Protein AF-A0A9E5R248-F1 (afdb_monomer_lite)

Sequence (137 aa):
MFEELGGFDERLTDAEDFDLAVRATEAGISIYFDPGIAAWHDDFITCQTYIRRQRQYAAAHRKLMDLKPELYARYAQHQARPPKGLKKMVYLFFGQKYWVRTIDGRNWLRALPRSWRYRVYDWVITALGCISRKKID

Radius of gyration: 18.4 Å; chains: 1; bounding box: 48×30×44 Å

Secondary structure (DSSP, 8-state):
-TTTTT-S-TT-SSSHHHHHHHHHHHTT------TT----------HHHHHHHHHHHHHHHHHHHHH-HHHHHH-GGG-PPPP-THHHHHHHHHSSHHHHHHHHTT-GGGGS-HHHHHHHHHHHHHIIIII------

Foldseek 3Di:
DCVVLVHFDPLAPPCSVVVSVLSCVVVVHDDDDDPVDDDDDPDDDALQVLLVVLQVNLVRVVSVCVVCVVSCVVVVPSPADADDDPLVVLLVVLCDLVVRCCRRPPVPLVVPPPVVSVVSSCSNSCSRRRHDPDDND

pLDDT: mean 90.27, std 7.52, range [61.09, 97.88]

Structure (mmCIF, N/CA/C/O backbone):
data_AF-A0A9E5R248-F1
#
_entry.id   AF-A0A9E5R248-F1
#
loop_
_atom_site.group_PDB
_atom_site.id
_atom_site.type_symbol
_atom_site.label_atom_id
_atom_site.label_alt_id
_atom_site.label_comp_id
_atom_site.label_asym_id
_atom_site.label_entity_id
_atom_site.label_seq_id
_atom_site.pdbx_PDB_ins_code
_atom_site.Cartn_x
_atom_site.Cartn_y
_atom_site.Cartn_z
_atom_site.occupancy
_atom_site.B_iso_or_equiv
_atom_site.auth_seq_id
_atom_site.auth_comp_id
_atom_site.auth_asym_id
_atom_site.auth_atom_id
_atom_site.pdbx_PDB_model_num
ATOM 1 N N . MET A 1 1 ? -25.551 -2.610 12.344 1.00 85.00 1 MET A N 1
ATOM 2 C CA . MET A 1 1 ? -24.102 -2.917 12.251 1.00 85.00 1 MET A CA 1
ATOM 3 C C . MET A 1 1 ? -23.221 -1.715 11.895 1.00 85.00 1 MET A C 1
ATOM 5 O O . MET A 1 1 ? -22.491 -1.274 12.766 1.00 85.00 1 MET A O 1
ATOM 9 N N . PHE A 1 2 ? -23.223 -1.172 10.665 1.00 92.69 2 PHE A N 1
ATOM 10 C CA . PHE A 1 2 ? -22.298 -0.070 10.305 1.00 92.69 2 PHE A CA 1
ATOM 11 C C . PHE A 1 2 ? -22.471 1.169 11.201 1.00 92.69 2 PHE A C 1
ATOM 13 O O . PHE A 1 2 ? -21.496 1.688 11.738 1.00 92.69 2 PHE A O 1
ATOM 20 N N . GLU A 1 3 ? -23.717 1.582 11.432 1.00 93.50 3 GLU A N 1
ATOM 21 C CA . GLU A 1 3 ? -24.056 2.698 12.325 1.00 93.50 3 GLU A CA 1
ATOM 22 C C . GLU A 1 3 ? -23.752 2.388 13.799 1.00 93.50 3 GLU A C 1
ATOM 24 O O . GLU A 1 3 ? -23.268 3.254 14.518 1.00 93.50 3 GLU A O 1
ATOM 29 N N . GLU A 1 4 ? -23.946 1.139 14.236 1.00 92.12 4 GLU A N 1
ATOM 30 C CA . GLU A 1 4 ? -23.616 0.686 15.602 1.00 92.12 4 GLU A CA 1
ATOM 31 C C . GLU A 1 4 ? -22.111 0.760 15.884 1.00 92.12 4 GLU A C 1
ATOM 33 O O . GLU A 1 4 ? -21.704 1.016 17.013 1.00 92.12 4 GLU A O 1
ATOM 38 N N . LEU A 1 5 ? -21.281 0.571 14.854 1.00 93.94 5 LEU A N 1
ATOM 39 C CA . LEU A 1 5 ? -19.836 0.759 14.942 1.00 93.94 5 LEU A CA 1
ATOM 40 C C . LEU A 1 5 ? -19.423 2.239 14.869 1.00 93.94 5 LEU A C 1
ATOM 42 O O . LEU A 1 5 ? -18.240 2.532 15.029 1.00 93.94 5 LEU A O 1
ATOM 46 N N . GLY A 1 6 ? -20.354 3.169 14.632 1.00 94.62 6 GLY A N 1
ATOM 47 C CA . GLY A 1 6 ? -20.064 4.593 14.452 1.00 94.62 6 GLY A CA 1
ATOM 48 C C . GLY A 1 6 ? -19.561 4.954 13.051 1.00 94.62 6 GLY A C 1
ATOM 49 O O . GLY A 1 6 ? -18.940 5.998 12.881 1.00 94.62 6 GLY A O 1
ATOM 50 N N . GLY A 1 7 ? -19.799 4.097 12.052 1.00 95.56 7 GLY A N 1
ATOM 51 C CA . GLY A 1 7 ? -19.444 4.354 10.657 1.00 95.56 7 GLY A CA 1
ATOM 52 C C . GLY A 1 7 ? -17.936 4.415 10.377 1.00 95.56 7 GLY A C 1
ATOM 53 O O . GLY A 1 7 ? -17.121 3.815 11.092 1.00 95.56 7 GLY A O 1
ATOM 54 N N . PHE A 1 8 ? -17.564 5.112 9.299 1.00 96.75 8 PHE A N 1
ATOM 55 C CA . PHE A 1 8 ? -16.170 5.442 8.992 1.00 96.75 8 PHE A CA 1
ATOM 56 C C . PHE A 1 8 ? -15.721 6.670 9.784 1.00 96.75 8 PHE A C 1
ATOM 58 O O . PHE A 1 8 ? -16.487 7.605 9.997 1.00 96.75 8 PHE A O 1
ATOM 65 N N . ASP A 1 9 ? -14.453 6.683 10.189 1.00 94.69 9 ASP A N 1
ATOM 66 C CA . ASP A 1 9 ? -13.850 7.855 10.816 1.00 94.69 9 ASP A CA 1
ATOM 67 C C . ASP A 1 9 ? -13.572 8.915 9.742 1.00 94.69 9 ASP A C 1
ATOM 69 O O . ASP A 1 9 ? -12.661 8.751 8.935 1.00 94.69 9 ASP A O 1
ATOM 73 N N . GLU A 1 10 ? -14.334 10.011 9.735 1.00 94.75 10 GLU A N 1
ATOM 74 C CA . GLU A 1 10 ? -14.237 11.092 8.736 1.00 94.75 10 GLU A CA 1
ATOM 75 C C . GLU A 1 10 ? -12.859 11.773 8.689 1.00 94.75 10 GLU A C 1
ATOM 77 O O . GLU A 1 10 ? -12.517 12.477 7.736 1.00 94.75 10 GLU A O 1
ATOM 82 N N . ARG A 1 11 ? -12.027 11.570 9.719 1.00 95.12 11 ARG A N 1
ATOM 83 C CA . ARG A 1 11 ? -10.643 12.053 9.724 1.00 95.12 11 ARG A CA 1
ATOM 84 C C . ARG A 1 11 ? -9.756 11.205 8.817 1.00 95.12 11 ARG A C 1
ATOM 86 O O . ARG A 1 11 ? -8.642 11.635 8.520 1.00 95.12 11 ARG A O 1
ATOM 93 N N . LEU A 1 12 ? -10.188 10.026 8.384 1.00 93.31 12 LEU A N 1
ATOM 94 C CA . LEU A 1 12 ? -9.479 9.153 7.453 1.00 93.31 12 LEU A CA 1
ATOM 95 C C . LEU A 1 12 ? -10.026 9.341 6.036 1.00 93.31 12 LEU A C 1
ATOM 97 O O . LEU A 1 12 ? -11.209 9.567 5.822 1.00 93.31 12 LEU A O 1
ATOM 101 N N . THR A 1 13 ? -9.129 9.270 5.061 1.00 90.50 13 THR A N 1
ATOM 102 C CA . THR A 1 13 ? -9.460 9.324 3.624 1.00 90.50 13 THR A CA 1
ATOM 103 C C . THR A 1 13 ? -9.004 8.066 2.886 1.00 90.50 13 THR A C 1
ATOM 105 O O . THR A 1 13 ? -9.146 7.975 1.672 1.00 90.50 13 THR A O 1
ATOM 108 N N . ASP A 1 14 ? -8.296 7.202 3.606 1.00 92.94 14 ASP A N 1
ATOM 109 C CA . ASP A 1 14 ? -7.766 5.909 3.197 1.00 92.94 14 ASP A CA 1
ATOM 110 C C . ASP A 1 14 ? -7.454 5.150 4.511 1.00 92.94 14 ASP A C 1
ATOM 112 O O . ASP A 1 14 ? -7.215 5.789 5.550 1.00 92.94 14 ASP A O 1
ATOM 116 N N . ALA A 1 15 ? -7.432 3.816 4.476 1.00 93.50 15 ALA A N 1
ATOM 117 C CA . ALA A 1 15 ? -7.357 2.921 5.644 1.00 93.50 15 ALA A CA 1
ATOM 118 C C . ALA A 1 15 ? -8.557 2.973 6.626 1.00 93.50 15 ALA A C 1
ATOM 120 O O . ALA A 1 15 ? -8.481 2.406 7.722 1.00 93.50 15 ALA A O 1
ATOM 121 N N . GLU A 1 16 ? -9.666 3.628 6.266 1.00 95.06 16 GLU A N 1
ATOM 122 C CA . GLU A 1 16 ? -10.924 3.623 7.028 1.00 95.06 16 GLU A CA 1
ATOM 123 C C . GLU A 1 16 ? -11.610 2.252 7.042 1.00 95.06 16 GLU A C 1
ATOM 125 O O . GLU A 1 16 ? -12.257 1.884 8.023 1.00 95.06 16 GLU A O 1
ATOM 130 N N . ASP A 1 17 ? -11.434 1.486 5.970 1.00 94.31 17 ASP A N 1
ATOM 131 C CA . ASP A 1 17 ? -11.905 0.114 5.818 1.00 94.31 17 ASP A CA 1
ATOM 132 C C . ASP A 1 17 ? -11.217 -0.824 6.815 1.00 94.31 17 ASP A C 1
ATOM 134 O O . ASP A 1 17 ? -11.875 -1.597 7.512 1.00 94.31 17 ASP A O 1
ATOM 138 N N . PHE A 1 18 ? -9.897 -0.695 6.946 1.00 93.06 18 PHE A N 1
ATOM 139 C CA . PHE A 1 18 ? -9.098 -1.415 7.923 1.00 93.06 18 PHE A CA 1
ATOM 140 C C . PHE A 1 18 ? -9.504 -1.050 9.355 1.00 93.06 18 PHE A C 1
ATOM 142 O O . PHE A 1 18 ? -9.722 -1.945 10.172 1.00 93.06 18 PHE A O 1
ATOM 149 N N . ASP A 1 19 ? -9.657 0.242 9.659 1.00 94.94 19 ASP A N 1
ATOM 150 C CA . ASP A 1 19 ? -10.130 0.699 10.970 1.00 94.94 19 ASP A CA 1
ATOM 151 C C . ASP A 1 19 ? -11.509 0.119 11.326 1.00 94.94 19 ASP A C 1
ATOM 153 O O . ASP A 1 19 ? -11.711 -0.391 12.431 1.00 94.94 19 ASP A O 1
ATOM 157 N N . LEU A 1 20 ? -12.454 0.162 10.383 1.00 95.00 20 LEU A N 1
ATOM 158 C CA . LEU A 1 20 ? -13.791 -0.392 10.570 1.00 95.00 20 LEU A CA 1
ATOM 159 C C . LEU A 1 20 ? -13.752 -1.910 10.775 1.00 95.00 20 LEU A C 1
ATOM 161 O O . LEU A 1 20 ? -14.428 -2.418 11.670 1.00 95.00 20 LEU A O 1
ATOM 165 N N . ALA A 1 21 ? -12.956 -2.632 9.985 1.00 93.31 21 ALA A N 1
ATOM 166 C CA . ALA A 1 21 ? -12.819 -4.081 10.096 1.00 93.31 21 ALA A CA 1
ATOM 167 C C . ALA A 1 21 ? -12.233 -4.501 11.453 1.00 93.31 21 ALA A C 1
ATOM 169 O O . ALA A 1 21 ? -12.702 -5.469 12.058 1.00 93.31 21 ALA A O 1
ATOM 170 N N . VAL A 1 22 ? -11.247 -3.759 11.968 1.00 92.31 22 VAL A N 1
ATOM 171 C CA . VAL A 1 22 ? -10.695 -4.006 13.307 1.00 92.31 22 VAL A CA 1
ATOM 172 C C . VAL A 1 22 ? -11.753 -3.764 14.379 1.00 92.31 22 VAL A C 1
ATOM 174 O O . VAL A 1 22 ? -11.972 -4.650 15.202 1.00 92.31 22 VAL A O 1
ATOM 177 N N . ARG A 1 23 ? -12.471 -2.633 14.339 1.00 93.06 23 ARG A N 1
ATOM 178 C CA . ARG A 1 23 ? -13.558 -2.353 15.296 1.00 93.06 23 ARG A CA 1
ATOM 179 C C . ARG A 1 23 ? -14.656 -3.412 15.258 1.00 93.06 23 ARG A C 1
ATOM 181 O O . ARG A 1 23 ? -15.118 -3.841 16.310 1.00 93.06 23 ARG A O 1
ATOM 188 N N . ALA A 1 24 ? -15.045 -3.864 14.067 1.00 94.81 24 ALA A N 1
ATOM 189 C CA . ALA A 1 24 ? -16.006 -4.951 13.912 1.00 94.81 24 ALA A CA 1
ATOM 190 C C . ALA A 1 24 ? -15.497 -6.240 14.579 1.00 94.81 24 ALA A C 1
ATOM 192 O O . ALA A 1 24 ? -16.214 -6.860 15.363 1.00 94.81 24 ALA A O 1
ATOM 193 N N . THR A 1 25 ? -14.234 -6.596 14.331 1.00 93.00 25 THR A N 1
ATOM 194 C CA . THR A 1 25 ? -13.599 -7.782 14.922 1.00 93.00 25 THR A CA 1
ATOM 195 C C . THR A 1 25 ? -13.538 -7.690 16.449 1.00 93.00 25 THR A C 1
ATOM 197 O O . THR A 1 25 ? -13.881 -8.649 17.137 1.00 93.00 25 THR A O 1
ATOM 200 N N . GLU A 1 26 ? -13.146 -6.536 17.000 1.00 92.00 26 GLU A N 1
ATOM 201 C CA . GLU A 1 26 ? -13.098 -6.306 18.451 1.00 92.00 26 GLU A CA 1
ATOM 202 C C . GLU A 1 26 ? -14.493 -6.317 19.098 1.00 92.00 26 GLU A C 1
ATOM 204 O O . GLU A 1 26 ? -14.627 -6.720 20.253 1.00 92.00 26 GLU A O 1
ATOM 209 N N . ALA A 1 27 ? -15.539 -5.955 18.350 1.00 94.25 27 ALA A N 1
ATOM 210 C CA . ALA A 1 27 ? -16.936 -6.067 18.772 1.00 94.25 27 ALA A CA 1
ATOM 211 C C . ALA A 1 27 ? -17.506 -7.499 18.656 1.00 94.25 27 ALA A C 1
ATOM 213 O O . ALA A 1 27 ? -18.693 -7.708 18.901 1.00 94.25 27 ALA A O 1
ATOM 214 N N . GLY A 1 28 ? -16.693 -8.491 18.271 1.00 94.75 28 GLY A N 1
ATOM 215 C CA . GLY A 1 28 ? -17.133 -9.878 18.092 1.00 94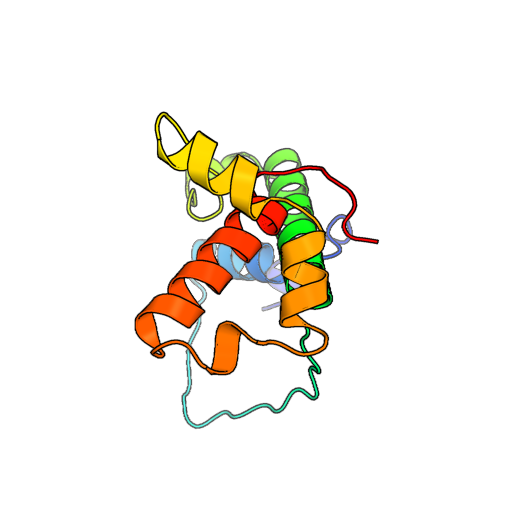.75 28 GLY A CA 1
ATOM 216 C C . GLY A 1 28 ? -17.969 -10.108 16.829 1.00 94.75 28 GLY A C 1
ATOM 217 O O . GLY A 1 28 ? -18.602 -11.155 16.690 1.00 94.75 28 GLY A O 1
ATOM 218 N N . ILE A 1 29 ? -17.976 -9.153 15.896 1.00 95.75 29 ILE A N 1
ATOM 219 C CA . ILE A 1 29 ? -18.666 -9.283 14.614 1.00 95.75 29 ILE A CA 1
ATOM 220 C C . ILE A 1 29 ? -17.781 -10.101 13.675 1.00 95.75 29 ILE A C 1
ATOM 222 O O . ILE A 1 29 ? -16.621 -9.774 13.426 1.00 95.75 29 ILE A O 1
ATOM 226 N N . SER A 1 30 ? -18.343 -11.179 13.135 1.00 94.25 30 SER A N 1
ATOM 227 C CA . SER A 1 30 ? -17.631 -12.059 12.209 1.00 94.25 30 SER A CA 1
ATOM 228 C C . SER A 1 30 ? -17.550 -11.450 10.807 1.00 94.25 30 SER A C 1
ATOM 230 O O . SER A 1 30 ? -18.558 -11.007 10.259 1.00 94.25 30 SER A O 1
ATOM 232 N N . ILE A 1 31 ? -16.355 -11.478 10.213 1.00 93.19 31 ILE A N 1
ATOM 233 C CA . ILE A 1 31 ? -16.096 -11.066 8.828 1.00 93.19 31 ILE A CA 1
ATOM 234 C C . ILE A 1 31 ? -15.886 -12.330 7.992 1.00 93.19 31 ILE A C 1
ATOM 236 O O . ILE A 1 31 ? -15.015 -13.143 8.304 1.00 93.19 31 ILE A O 1
ATOM 240 N N . TYR A 1 32 ? -16.678 -12.492 6.933 1.00 94.69 32 TYR A N 1
ATOM 241 C CA . TYR A 1 32 ? -16.656 -13.674 6.072 1.00 94.69 32 TYR A CA 1
ATOM 242 C C . TYR A 1 32 ? -16.113 -13.340 4.685 1.00 94.69 32 TYR A C 1
ATOM 244 O O . TYR A 1 32 ? -16.349 -12.257 4.154 1.00 94.69 32 TYR A O 1
ATOM 252 N N . PHE A 1 33 ? -15.417 -14.302 4.088 1.00 95.19 33 PHE A N 1
ATOM 253 C CA . PHE A 1 33 ? -14.997 -14.267 2.694 1.00 95.19 33 PHE A CA 1
ATOM 254 C C . PHE A 1 33 ? -15.773 -15.334 1.919 1.00 95.19 33 PHE A C 1
ATOM 256 O O . PHE A 1 33 ? -15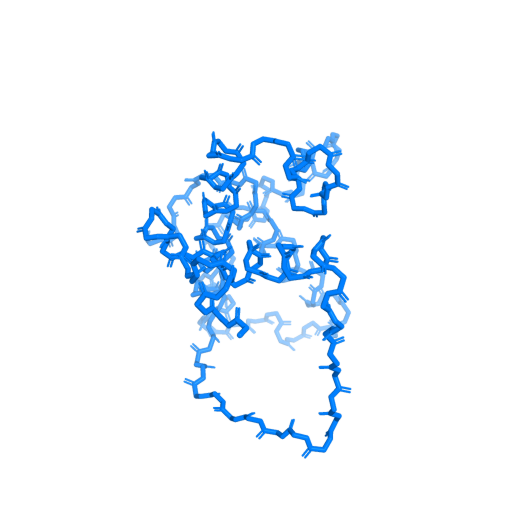.723 -16.507 2.288 1.00 95.19 33 PHE A O 1
ATOM 263 N N . ASP A 1 34 ? -16.470 -14.929 0.858 1.00 96.88 34 ASP A N 1
ATOM 264 C CA . ASP A 1 34 ? -17.190 -15.832 -0.041 1.00 96.88 34 ASP A CA 1
ATOM 265 C C . ASP A 1 34 ? -16.558 -15.774 -1.444 1.00 96.88 34 ASP A C 1
ATOM 267 O O . ASP A 1 34 ? -16.666 -14.744 -2.116 1.00 96.88 34 ASP A O 1
ATOM 271 N N . PRO A 1 35 ? -15.903 -16.853 -1.914 1.00 95.56 35 PRO A N 1
ATOM 272 C CA . PRO A 1 35 ? -15.279 -16.882 -3.235 1.00 95.56 35 PRO A CA 1
ATOM 273 C C . PRO A 1 35 ? -16.291 -16.844 -4.394 1.00 95.56 35 PRO A C 1
ATOM 275 O O . PRO A 1 35 ? -15.881 -16.634 -5.535 1.00 95.56 35 PRO A O 1
ATOM 278 N N . GLY A 1 36 ? -17.585 -17.066 -4.133 1.00 97.88 36 GLY A N 1
ATOM 279 C CA . GLY A 1 36 ? -18.661 -16.929 -5.114 1.00 97.88 36 GLY A CA 1
ATOM 280 C C . GLY A 1 36 ? -19.066 -15.477 -5.381 1.00 97.88 36 GLY A C 1
ATOM 281 O O . GLY A 1 36 ? -19.689 -15.198 -6.406 1.00 97.88 36 GLY A O 1
ATOM 282 N N . ILE A 1 37 ? -18.689 -14.542 -4.503 1.00 96.25 37 ILE A N 1
ATOM 283 C CA . ILE A 1 37 ? -18.920 -13.109 -4.698 1.00 96.25 37 ILE A CA 1
ATOM 284 C C . ILE A 1 37 ? -17.737 -12.528 -5.473 1.00 96.25 37 ILE A C 1
ATOM 286 O O . ILE A 1 37 ? -16.625 -12.411 -4.959 1.00 96.25 37 ILE A O 1
ATOM 290 N N . ALA A 1 38 ? -17.986 -12.131 -6.720 1.00 95.81 38 ALA A N 1
ATOM 291 C CA . ALA A 1 38 ? -16.993 -11.502 -7.580 1.00 95.81 38 ALA A CA 1
ATOM 292 C C . ALA A 1 38 ? -17.326 -10.025 -7.818 1.00 95.81 38 ALA A C 1
ATOM 294 O O . ALA A 1 38 ? -18.472 -9.664 -8.083 1.00 95.81 38 ALA A O 1
ATOM 295 N N . ALA A 1 39 ? -16.298 -9.182 -7.777 1.00 94.44 39 ALA A N 1
ATOM 296 C CA . ALA A 1 39 ? -16.362 -7.780 -8.165 1.00 94.44 39 ALA A CA 1
ATOM 297 C C . ALA A 1 39 ? -15.294 -7.495 -9.228 1.00 94.44 39 ALA A C 1
ATOM 299 O O . ALA A 1 39 ? -14.239 -8.134 -9.251 1.00 94.44 39 ALA A O 1
ATOM 300 N N . TRP A 1 40 ? -15.573 -6.537 -10.109 1.00 94.62 40 TRP A N 1
ATOM 301 C CA . TRP A 1 40 ? -14.663 -6.109 -11.168 1.00 94.62 40 TRP A CA 1
ATOM 302 C C . TRP A 1 40 ? -14.209 -4.668 -10.929 1.00 94.62 40 TRP A C 1
ATOM 304 O O . TRP A 1 40 ? -15.025 -3.808 -10.601 1.00 94.62 40 TRP A O 1
ATOM 314 N N . HIS A 1 41 ? -12.915 -4.407 -11.126 1.00 91.00 41 HIS A N 1
ATOM 315 C CA . HIS A 1 41 ? -12.324 -3.073 -11.059 1.00 91.00 41 HIS A CA 1
ATOM 316 C C . HIS A 1 41 ? -11.533 -2.790 -12.337 1.00 91.00 41 HIS A C 1
ATOM 318 O O . HIS A 1 41 ? -10.594 -3.518 -12.660 1.00 91.00 41 HIS A O 1
ATOM 324 N N . ASP A 1 42 ? -11.860 -1.693 -13.017 1.00 91.81 42 ASP A N 1
ATOM 325 C CA . ASP A 1 42 ? -11.077 -1.182 -14.145 1.00 91.81 42 ASP A CA 1
ATOM 326 C C . ASP A 1 42 ? -9.873 -0.367 -13.644 1.00 91.81 42 ASP A C 1
ATOM 328 O O . ASP A 1 42 ? -9.834 0.859 -13.756 1.00 91.81 42 ASP A O 1
ATOM 332 N N . ASP A 1 43 ? -8.886 -1.046 -13.050 1.00 85.81 43 ASP A N 1
ATOM 333 C CA . ASP A 1 43 ? -7.665 -0.403 -12.551 1.00 85.81 43 ASP A CA 1
ATOM 334 C C . ASP A 1 43 ? -6.489 -0.597 -13.521 1.00 85.81 43 ASP A C 1
ATOM 336 O O . ASP A 1 43 ? -5.877 -1.666 -13.626 1.00 85.81 43 ASP A O 1
ATOM 340 N N . PHE A 1 44 ? -6.155 0.465 -14.254 1.00 88.25 44 PHE A N 1
ATOM 341 C CA . PHE A 1 44 ? -5.013 0.484 -15.165 1.00 88.25 44 PHE A CA 1
ATOM 342 C C . PHE A 1 44 ? -3.736 0.846 -14.402 1.00 88.25 44 PHE A C 1
ATOM 344 O O . PHE A 1 44 ? -3.354 2.011 -14.255 1.00 88.25 44 PHE A O 1
ATOM 351 N N . ILE A 1 45 ? -3.048 -0.187 -13.921 1.00 91.31 45 ILE A N 1
ATOM 352 C CA . ILE A 1 45 ? -1.868 -0.032 -13.072 1.00 91.31 45 ILE A CA 1
ATOM 353 C C . ILE A 1 45 ? -0.583 0.068 -13.911 1.00 91.31 45 ILE A C 1
ATOM 355 O O . ILE A 1 45 ? -0.250 -0.808 -14.708 1.00 91.31 45 ILE A O 1
ATOM 359 N N . THR A 1 46 ? 0.191 1.121 -13.654 1.00 94.56 46 THR A N 1
ATOM 360 C CA . THR A 1 46 ? 1.590 1.288 -14.076 1.00 94.56 46 THR A CA 1
ATOM 361 C C . THR A 1 46 ? 2.500 1.127 -12.857 1.00 94.56 46 THR A C 1
ATOM 363 O O . THR A 1 46 ? 2.047 1.220 -11.714 1.00 94.56 46 THR A O 1
ATOM 366 N N . CYS A 1 47 ? 3.800 0.922 -13.057 1.00 94.69 47 CYS A N 1
ATOM 367 C CA . CYS A 1 47 ? 4.774 0.928 -11.968 1.00 94.69 47 CYS A CA 1
ATOM 368 C C . CYS A 1 47 ? 4.708 2.248 -11.192 1.00 94.69 47 CYS A C 1
ATOM 370 O O . CYS A 1 47 ? 4.657 2.236 -9.961 1.00 94.69 47 CYS A O 1
ATOM 372 N N . GLN A 1 48 ? 4.630 3.382 -11.893 1.00 94.69 48 GLN A N 1
ATOM 373 C CA . GLN A 1 48 ? 4.488 4.693 -11.270 1.00 94.69 48 GLN A CA 1
ATOM 374 C C . GLN A 1 48 ? 3.214 4.812 -10.423 1.00 94.69 48 GLN A C 1
ATOM 376 O O . GLN A 1 48 ? 3.297 5.222 -9.260 1.00 94.69 48 GLN A O 1
ATOM 381 N N . THR A 1 49 ? 2.044 4.468 -10.974 1.00 94.25 49 THR A N 1
ATOM 382 C CA . THR A 1 49 ? 0.767 4.600 -10.248 1.00 94.25 49 THR A CA 1
ATOM 383 C C . THR A 1 49 ? 0.697 3.639 -9.067 1.00 94.25 49 THR A C 1
ATOM 385 O O . THR A 1 49 ? 0.257 4.047 -7.992 1.00 94.25 49 THR A O 1
ATOM 388 N N . TYR A 1 50 ? 1.243 2.427 -9.203 1.00 94.12 50 TYR A N 1
ATOM 389 C CA . TYR A 1 50 ? 1.339 1.469 -8.105 1.00 94.12 50 TYR A CA 1
ATOM 390 C C . TYR A 1 50 ? 2.221 1.981 -6.963 1.00 94.12 50 TYR A C 1
ATOM 392 O O . TYR A 1 50 ? 1.819 1.960 -5.801 1.00 94.12 50 TYR A O 1
ATOM 400 N N . ILE A 1 51 ? 3.412 2.508 -7.274 1.00 94.75 51 ILE A N 1
ATOM 401 C CA . ILE A 1 51 ? 4.301 3.066 -6.250 1.00 94.75 51 ILE A CA 1
ATOM 402 C C . ILE A 1 51 ? 3.645 4.265 -5.553 1.00 94.75 51 ILE A C 1
ATOM 404 O O . ILE A 1 51 ? 3.764 4.419 -4.335 1.00 94.75 51 ILE A O 1
ATOM 408 N N . ARG A 1 52 ? 2.941 5.119 -6.306 1.00 92.94 52 ARG A N 1
ATOM 409 C CA . ARG A 1 52 ? 2.180 6.235 -5.733 1.00 92.94 52 ARG A CA 1
ATOM 410 C C . ARG A 1 52 ? 1.120 5.732 -4.752 1.00 92.94 52 ARG A C 1
ATOM 412 O O . ARG A 1 52 ? 1.059 6.258 -3.643 1.00 92.94 52 ARG A O 1
ATOM 419 N N . ARG A 1 53 ? 0.357 4.697 -5.118 1.00 92.06 53 ARG A N 1
ATOM 420 C CA . ARG A 1 53 ? -0.660 4.099 -4.244 1.00 92.06 53 ARG A CA 1
ATOM 421 C C . ARG A 1 53 ? -0.051 3.503 -2.974 1.00 92.06 53 ARG A C 1
ATOM 423 O O . ARG A 1 53 ? -0.538 3.778 -1.887 1.00 92.06 53 ARG A O 1
ATOM 430 N N . GLN A 1 54 ? 1.085 2.811 -3.079 1.00 91.75 54 GLN A N 1
ATOM 431 C CA . GLN A 1 54 ? 1.816 2.306 -1.906 1.00 91.75 54 GLN A CA 1
ATOM 432 C C . GLN A 1 54 ? 2.230 3.428 -0.938 1.00 91.75 54 GLN A C 1
ATOM 434 O O . GLN A 1 54 ? 2.128 3.278 0.278 1.00 91.75 54 GLN A O 1
ATOM 439 N N . ARG A 1 55 ? 2.647 4.590 -1.459 1.00 91.19 55 ARG A N 1
ATOM 440 C CA . ARG A 1 55 ? 2.960 5.762 -0.621 1.00 91.19 55 ARG A CA 1
ATOM 441 C C . ARG A 1 55 ? 1.726 6.359 0.043 1.00 91.19 55 ARG A C 1
ATOM 443 O O . ARG A 1 55 ? 1.826 6.796 1.187 1.00 91.19 55 ARG A O 1
ATOM 450 N N . GLN A 1 56 ? 0.599 6.400 -0.668 1.00 91.81 56 GLN A N 1
ATOM 451 C CA . GLN A 1 56 ? -0.680 6.864 -0.127 1.00 91.81 56 GLN A CA 1
ATOM 452 C C . GLN A 1 56 ? -1.125 5.959 1.023 1.00 91.81 56 GLN A C 1
ATOM 454 O O . GLN A 1 56 ? -1.341 6.468 2.119 1.00 91.81 56 GLN A O 1
ATOM 459 N N . TYR A 1 57 ? -1.093 4.637 0.830 1.00 90.94 57 TYR A N 1
ATOM 460 C CA . TYR A 1 57 ? -1.361 3.672 1.896 1.00 90.94 57 TYR A CA 1
ATOM 461 C C . TYR A 1 57 ? -0.416 3.843 3.086 1.00 90.94 57 TYR A C 1
ATOM 463 O O . TYR A 1 57 ? -0.862 3.932 4.225 1.00 90.94 57 TYR A O 1
ATOM 471 N 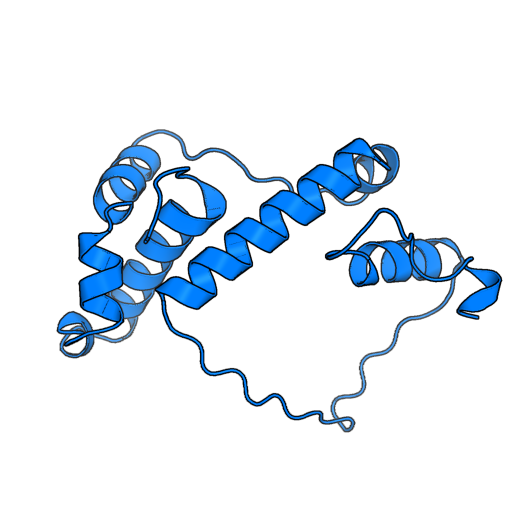N . ALA A 1 58 ? 0.893 3.968 2.853 1.00 89.44 58 ALA A N 1
ATOM 472 C CA . ALA A 1 58 ? 1.849 4.175 3.940 1.00 89.44 58 ALA A CA 1
ATOM 473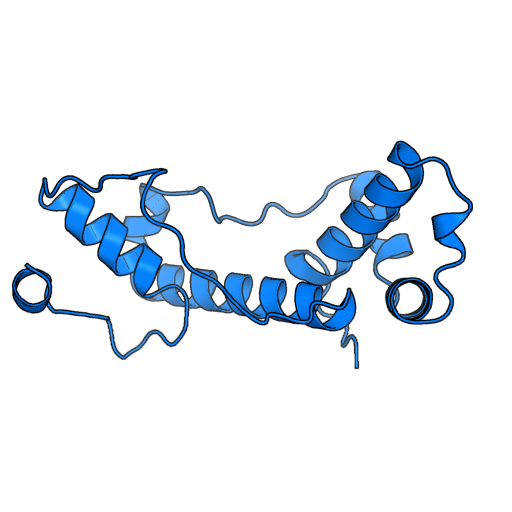 C C . ALA A 1 58 ? 1.584 5.474 4.730 1.00 89.44 58 ALA A C 1
ATOM 475 O O . ALA A 1 58 ? 1.768 5.508 5.948 1.00 89.44 58 ALA A O 1
ATOM 476 N N . ALA A 1 59 ? 1.165 6.548 4.055 1.00 90.75 59 ALA A N 1
ATOM 477 C CA . ALA A 1 59 ? 0.786 7.801 4.702 1.00 90.75 59 ALA A CA 1
ATOM 478 C C . ALA A 1 59 ? -0.532 7.670 5.482 1.00 90.75 59 ALA A C 1
ATOM 480 O O . ALA A 1 59 ? -0.613 8.152 6.611 1.00 90.75 59 ALA A O 1
ATOM 481 N N . ALA A 1 60 ? -1.524 6.983 4.917 1.00 92.50 60 ALA A N 1
ATOM 482 C CA . ALA A 1 60 ? -2.812 6.719 5.546 1.00 92.50 60 ALA A CA 1
ATOM 483 C C . ALA A 1 60 ? -2.666 5.884 6.822 1.00 92.50 60 ALA A C 1
ATOM 485 O O . ALA A 1 60 ? -3.139 6.280 7.883 1.00 92.50 60 ALA A O 1
ATOM 486 N N . HIS A 1 61 ? -1.896 4.796 6.759 1.00 91.00 61 HIS A N 1
ATOM 487 C CA . HIS A 1 61 ? -1.608 3.964 7.925 1.00 91.00 61 HIS A CA 1
ATOM 488 C C . HIS A 1 61 ? -0.814 4.718 8.999 1.00 91.00 61 HIS A C 1
ATOM 490 O O . HIS A 1 61 ? -1.060 4.517 10.186 1.00 91.00 61 HIS A O 1
ATOM 496 N N . ARG A 1 62 ? 0.091 5.636 8.621 1.00 89.88 62 ARG A N 1
ATOM 497 C CA . ARG A 1 62 ? 0.746 6.522 9.599 1.00 89.88 62 ARG A CA 1
ATOM 498 C C . ARG A 1 62 ? -0.263 7.444 10.280 1.00 89.88 62 ARG A C 1
ATOM 500 O O . ARG A 1 62 ? -0.248 7.535 11.498 1.00 89.88 62 ARG A O 1
ATOM 507 N N . LYS A 1 63 ? -1.158 8.071 9.512 1.00 93.06 63 LYS A N 1
ATOM 508 C CA . LYS A 1 63 ? -2.221 8.923 10.059 1.00 93.06 63 LYS A CA 1
ATOM 509 C C . LYS A 1 63 ? -3.123 8.145 11.019 1.00 93.06 63 LYS A C 1
ATOM 511 O O . LYS A 1 63 ? -3.426 8.640 12.096 1.00 93.06 63 LYS A O 1
ATOM 516 N N . LEU A 1 64 ? -3.513 6.923 10.657 1.00 92.62 64 LEU A N 1
ATOM 517 C CA . LEU A 1 64 ? -4.306 6.060 11.529 1.00 92.62 64 LEU A CA 1
ATOM 518 C C . LEU A 1 64 ? -3.550 5.702 12.814 1.00 92.62 64 LEU A C 1
ATOM 520 O O . LEU A 1 64 ? -4.138 5.737 13.886 1.00 92.62 64 LEU A O 1
ATOM 524 N N . MET A 1 65 ? -2.252 5.406 12.725 1.00 91.00 65 MET A N 1
ATOM 525 C CA . MET A 1 65 ? -1.408 5.139 13.895 1.00 91.00 65 MET A CA 1
ATOM 526 C C . MET A 1 65 ? -1.303 6.354 14.827 1.00 91.00 65 MET A C 1
ATOM 528 O O . MET A 1 65 ? -1.316 6.181 16.040 1.00 91.00 65 MET A O 1
ATOM 532 N N . ASP A 1 66 ? -1.231 7.567 14.275 1.00 92.12 66 ASP A N 1
ATOM 533 C CA . ASP A 1 66 ? -1.214 8.802 15.065 1.00 92.12 66 ASP A CA 1
ATOM 534 C C . ASP A 1 66 ? -2.575 9.061 15.747 1.00 92.12 66 ASP A C 1
ATOM 536 O O . ASP A 1 66 ? -2.620 9.579 16.861 1.00 92.12 66 ASP A O 1
ATOM 540 N N . LEU A 1 67 ? -3.687 8.690 15.098 1.00 93.75 67 LEU A N 1
ATOM 541 C CA . LEU A 1 67 ? -5.047 8.857 15.630 1.00 93.75 67 LEU A CA 1
ATOM 542 C C . LEU A 1 67 ? -5.450 7.779 16.645 1.00 93.75 67 LEU A C 1
ATOM 544 O O . LEU A 1 67 ? -6.227 8.076 17.550 1.00 93.75 67 LEU A O 1
ATOM 548 N N . LYS A 1 68 ? -4.977 6.543 16.454 1.00 92.62 68 LYS A N 1
ATOM 549 C CA . LYS A 1 68 ? -5.371 5.338 17.204 1.00 92.62 68 LYS A CA 1
ATOM 550 C C . LYS A 1 68 ? -4.147 4.453 17.491 1.00 92.62 68 LYS A C 1
ATOM 552 O O . LYS A 1 68 ? -4.014 3.358 16.925 1.00 92.62 68 LYS A O 1
ATOM 557 N N . PRO A 1 69 ? -3.191 4.917 18.316 1.00 90.12 69 PRO A N 1
ATOM 558 C CA . PRO A 1 69 ? -1.945 4.193 18.581 1.00 90.12 69 PRO A CA 1
ATOM 559 C C . PRO A 1 69 ?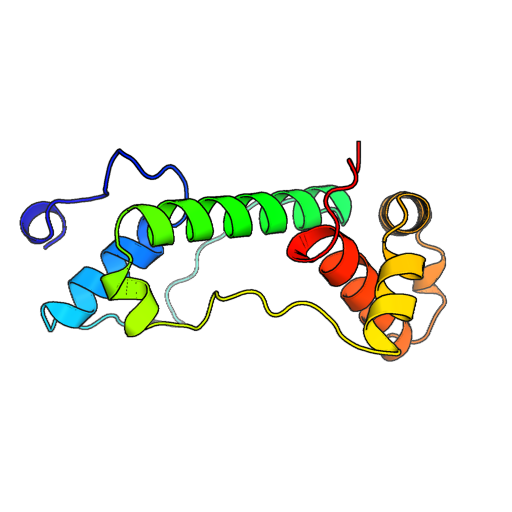 -2.170 2.813 19.222 1.00 90.12 69 PRO A C 1
ATOM 561 O O . PRO A 1 69 ? -1.410 1.875 18.965 1.00 90.12 69 PRO A O 1
ATOM 564 N N . GLU A 1 70 ? -3.232 2.657 20.011 1.00 89.75 70 GLU A N 1
ATOM 565 C CA . GLU A 1 70 ? -3.646 1.404 20.644 1.00 89.75 70 GLU A CA 1
ATOM 566 C C . GLU A 1 70 ? -3.950 0.291 19.633 1.00 89.75 70 GLU A C 1
ATOM 568 O O . GLU A 1 70 ? -3.621 -0.872 19.881 1.00 89.75 70 GLU A O 1
ATOM 573 N N . LEU A 1 71 ? -4.488 0.646 18.463 1.00 85.81 71 LEU A N 1
ATOM 574 C CA . LEU A 1 71 ? -4.784 -0.302 17.394 1.00 85.81 71 LEU A CA 1
ATOM 575 C C . LEU A 1 71 ? -3.486 -0.934 16.875 1.00 85.81 71 LEU A C 1
ATOM 577 O O . LEU A 1 71 ? -3.384 -2.152 16.744 1.00 85.81 71 LEU A O 1
ATOM 581 N N . TYR A 1 72 ? -2.443 -0.133 16.656 1.00 81.44 72 TYR A N 1
ATOM 582 C CA . TYR A 1 72 ? -1.155 -0.616 16.143 1.00 81.44 72 TYR A CA 1
ATOM 583 C C . TYR A 1 72 ? -0.282 -1.307 17.188 1.00 81.44 72 TYR A C 1
ATOM 585 O O . TYR A 1 72 ? 0.635 -2.043 16.812 1.00 81.44 72 TYR A O 1
ATOM 593 N N . ALA A 1 73 ? -0.560 -1.110 18.479 1.00 84.00 73 ALA A N 1
ATOM 594 C CA . ALA A 1 73 ? 0.037 -1.919 19.537 1.00 84.00 73 ALA A CA 1
ATOM 595 C C . ALA A 1 73 ? -0.432 -3.383 19.453 1.00 84.00 73 ALA A C 1
ATOM 597 O O . ALA A 1 73 ? 0.335 -4.292 19.768 1.00 84.00 73 ALA A O 1
ATOM 598 N N . ARG A 1 74 ? -1.668 -3.612 18.987 1.00 84.31 74 ARG A N 1
ATOM 599 C CA . ARG A 1 74 ? -2.255 -4.948 18.792 1.00 84.31 74 ARG A CA 1
ATOM 600 C C . ARG A 1 74 ? -2.022 -5.498 17.381 1.00 84.31 74 ARG A C 1
ATOM 602 O O . ARG A 1 74 ? -1.720 -6.678 17.229 1.00 84.31 74 ARG A O 1
ATOM 609 N N . TYR A 1 75 ? -2.090 -4.643 16.359 1.00 80.44 75 TYR A N 1
ATOM 610 C CA . TYR A 1 75 ? -2.036 -5.018 14.942 1.00 80.44 75 TYR A CA 1
ATOM 611 C C . TYR A 1 75 ? -0.849 -4.358 14.216 1.00 80.44 75 TYR A C 1
ATOM 613 O O . TYR A 1 75 ? -0.987 -3.399 13.460 1.00 80.44 75 TYR A O 1
ATOM 621 N N . ALA A 1 76 ? 0.356 -4.900 14.412 1.00 74.75 76 ALA A N 1
ATOM 622 C CA . ALA A 1 76 ? 1.607 -4.317 13.906 1.00 74.75 76 ALA A CA 1
ATOM 623 C C . ALA A 1 76 ? 1.928 -4.612 12.419 1.00 74.75 76 ALA A C 1
ATOM 625 O O . ALA A 1 76 ? 3.039 -4.337 11.956 1.00 74.75 76 ALA A O 1
ATOM 626 N N . GLN A 1 77 ? 0.990 -5.175 11.651 1.00 75.19 77 GLN A N 1
ATOM 627 C CA . GLN A 1 77 ? 1.248 -5.701 10.300 1.00 75.19 77 GLN A CA 1
ATOM 628 C C . GLN A 1 77 ? 1.674 -4.640 9.265 1.00 75.19 77 GLN A C 1
ATOM 630 O O . GLN A 1 77 ? 2.384 -4.965 8.317 1.00 75.19 77 GLN A O 1
ATOM 635 N N . HIS A 1 78 ? 1.322 -3.365 9.474 1.00 71.06 78 HIS A N 1
ATOM 636 C CA . HIS A 1 78 ? 1.682 -2.261 8.569 1.00 71.06 78 HIS A CA 1
ATOM 637 C C . HIS A 1 78 ? 2.892 -1.431 9.045 1.00 71.06 78 HIS A C 1
ATOM 639 O O . HIS A 1 78 ? 3.186 -0.375 8.480 1.00 71.06 78 HIS A O 1
ATOM 645 N N . GLN A 1 79 ? 3.635 -1.881 10.066 1.00 70.31 79 GLN A N 1
ATOM 646 C CA . GLN A 1 79 ? 4.833 -1.170 10.521 1.00 70.31 79 GLN A CA 1
ATOM 647 C C . GLN A 1 79 ? 6.006 -1.369 9.547 1.00 70.31 79 GLN A C 1
ATOM 649 O O . GLN A 1 79 ? 6.616 -2.439 9.462 1.00 70.31 79 GLN A O 1
ATOM 654 N N . ALA A 1 80 ? 6.368 -0.305 8.828 1.00 69.62 80 ALA A N 1
ATOM 655 C CA . ALA A 1 80 ? 7.508 -0.320 7.919 1.00 69.62 80 ALA A CA 1
ATOM 656 C C . ALA A 1 80 ? 8.832 -0.477 8.686 1.00 69.62 80 ALA A C 1
ATOM 658 O O . ALA A 1 80 ? 9.179 0.333 9.547 1.00 69.62 80 ALA A O 1
ATOM 659 N N . ARG A 1 81 ? 9.623 -1.495 8.327 1.00 77.38 81 ARG A N 1
ATOM 660 C CA . ARG A 1 81 ? 10.969 -1.702 8.879 1.00 77.38 81 ARG A CA 1
ATOM 661 C C . ARG A 1 81 ? 12.022 -1.129 7.929 1.00 77.38 81 ARG A C 1
ATOM 663 O O . ARG A 1 81 ? 12.055 -1.526 6.762 1.00 77.38 81 ARG A O 1
ATOM 670 N N . PRO A 1 82 ? 12.917 -0.238 8.392 1.00 79.38 82 PRO A N 1
ATOM 671 C CA . PRO A 1 82 ? 13.945 0.318 7.528 1.00 79.38 82 PRO A CA 1
ATOM 672 C C . PRO A 1 82 ? 14.940 -0.774 7.097 1.00 79.38 82 PRO A C 1
ATOM 674 O O . PRO A 1 82 ? 15.343 -1.610 7.915 1.00 79.38 82 PRO A O 1
ATOM 677 N N . PRO A 1 83 ? 15.380 -0.776 5.828 1.00 84.31 83 PRO A N 1
ATOM 678 C CA . PRO A 1 83 ? 16.370 -1.730 5.350 1.00 84.31 83 PRO A CA 1
ATOM 679 C C . PRO A 1 83 ? 17.740 -1.474 5.989 1.00 84.31 83 PRO A C 1
ATOM 681 O O . PRO A 1 83 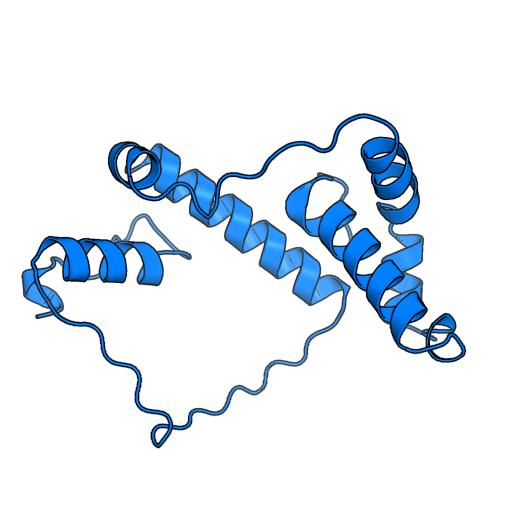? 18.166 -0.330 6.152 1.00 84.31 83 PRO A O 1
ATOM 684 N N . LYS A 1 84 ? 18.468 -2.552 6.300 1.00 86.50 84 LYS A N 1
ATOM 685 C CA . LYS A 1 84 ? 19.822 -2.510 6.877 1.00 86.50 84 LYS A CA 1
ATOM 686 C C . LYS A 1 84 ? 20.842 -3.202 5.963 1.00 86.50 84 LYS A C 1
ATOM 688 O O . LYS A 1 84 ? 20.479 -4.061 5.157 1.00 86.50 84 LYS A O 1
ATOM 693 N N . GLY A 1 85 ? 22.116 -2.828 6.096 1.00 89.19 85 GLY A N 1
ATOM 694 C CA . GLY A 1 85 ? 23.245 -3.469 5.407 1.00 89.19 85 GLY A CA 1
ATOM 695 C C . GLY A 1 85 ? 23.134 -3.451 3.877 1.00 89.19 85 GLY A C 1
ATOM 696 O O . GLY A 1 85 ? 22.696 -2.463 3.289 1.00 89.19 85 GLY A O 1
ATOM 697 N N . LEU A 1 86 ? 23.490 -4.566 3.232 1.00 90.12 86 LEU A N 1
ATOM 698 C CA . LEU A 1 86 ? 23.493 -4.712 1.769 1.00 90.12 86 LEU A CA 1
ATOM 699 C C . LEU A 1 86 ? 22.130 -4.405 1.127 1.00 90.12 86 LEU A C 1
ATOM 701 O O . LEU A 1 86 ? 22.073 -3.819 0.047 1.00 90.12 86 LEU A O 1
ATOM 705 N N . LYS A 1 87 ? 21.020 -4.717 1.812 1.00 86.88 87 LYS A N 1
ATOM 706 C CA . LYS A 1 87 ? 19.669 -4.407 1.313 1.00 86.88 87 LYS A CA 1
ATOM 707 C C . LYS A 1 87 ? 19.467 -2.906 1.111 1.00 86.88 87 LYS A C 1
ATOM 709 O O . LYS A 1 87 ? 18.818 -2.505 0.152 1.00 86.88 87 LYS A O 1
ATOM 714 N N . LYS A 1 88 ? 20.062 -2.065 1.965 1.00 89.88 88 LYS A N 1
ATOM 715 C CA . LYS A 1 88 ? 20.014 -0.607 1.797 1.00 89.88 88 LYS A CA 1
ATOM 716 C C . LYS A 1 88 ? 20.687 -0.187 0.490 1.00 89.88 88 LYS A C 1
ATOM 718 O O . LYS A 1 88 ? 20.127 0.632 -0.227 1.00 89.88 88 LYS A O 1
ATOM 723 N N . MET A 1 89 ? 21.835 -0.776 0.154 1.00 90.94 89 MET A N 1
ATOM 724 C CA . MET A 1 89 ? 22.547 -0.475 -1.094 1.00 90.94 89 MET A CA 1
ATOM 725 C C . MET A 1 89 ? 21.732 -0.882 -2.323 1.00 90.94 89 MET A C 1
ATOM 727 O O . MET A 1 89 ? 21.587 -0.085 -3.247 1.00 90.94 89 MET A O 1
ATOM 731 N N . VAL A 1 90 ? 21.120 -2.072 -2.292 1.00 92.25 90 VAL A N 1
ATOM 732 C CA . VAL A 1 90 ? 20.203 -2.537 -3.347 1.00 92.25 90 VAL A CA 1
ATOM 733 C C . VAL A 1 90 ? 19.069 -1.529 -3.551 1.00 92.25 90 VAL A C 1
ATOM 735 O O . VAL A 1 90 ? 18.842 -1.070 -4.668 1.00 92.25 90 VAL A O 1
ATOM 738 N N . TYR A 1 91 ? 18.402 -1.100 -2.479 1.00 91.56 91 TYR A N 1
ATOM 739 C CA . TYR A 1 91 ? 17.297 -0.147 -2.592 1.00 91.56 91 TYR A CA 1
ATOM 740 C C . TYR A 1 91 ? 17.735 1.275 -2.960 1.00 91.56 91 TYR A C 1
ATOM 742 O O . TYR A 1 91 ? 16.970 1.998 -3.589 1.00 91.56 91 TYR A O 1
ATOM 750 N N . LEU A 1 92 ? 18.961 1.694 -2.642 1.00 90.38 92 LEU A N 1
ATOM 751 C CA . LEU A 1 92 ? 19.498 2.968 -3.132 1.00 90.38 92 LEU A CA 1
ATOM 752 C C . LEU A 1 92 ? 19.724 2.945 -4.649 1.00 90.38 92 LEU A C 1
ATOM 754 O O . LEU A 1 92 ? 19.460 3.944 -5.326 1.00 90.38 92 LEU A O 1
ATOM 758 N N . PHE A 1 93 ? 20.177 1.811 -5.185 1.00 93.69 93 PHE A N 1
ATOM 759 C CA . PHE A 1 93 ? 20.386 1.626 -6.618 1.00 93.69 93 PHE A CA 1
ATOM 760 C C . PHE A 1 93 ? 19.066 1.503 -7.392 1.00 93.69 93 PHE A C 1
ATOM 762 O O . PHE A 1 93 ? 18.869 2.191 -8.394 1.00 93.69 93 PHE A O 1
ATOM 769 N N . PHE A 1 94 ? 18.128 0.684 -6.907 1.00 94.31 94 PHE A N 1
ATOM 770 C CA . PHE A 1 94 ? 16.812 0.520 -7.539 1.00 94.31 94 PHE A CA 1
ATOM 771 C C . PHE A 1 94 ? 15.835 1.664 -7.224 1.00 94.31 94 PHE A C 1
ATOM 773 O O . PHE A 1 94 ? 14.841 1.846 -7.921 1.00 94.31 94 PHE A O 1
ATOM 780 N N . GLY A 1 95 ? 16.151 2.513 -6.243 1.00 91.94 95 GLY A N 1
ATOM 781 C CA . GLY A 1 95 ? 15.377 3.693 -5.849 1.00 91.94 95 GLY A CA 1
ATOM 782 C C . GLY A 1 95 ? 15.544 4.915 -6.760 1.00 91.94 95 GLY A C 1
ATOM 783 O O . GLY A 1 95 ? 15.473 6.049 -6.280 1.00 91.94 95 GLY A O 1
ATOM 784 N N . GLN A 1 96 ? 15.822 4.713 -8.048 1.00 91.75 96 GLN A N 1
ATOM 785 C CA . GLN A 1 96 ? 16.055 5.778 -9.031 1.00 91.75 96 GLN A CA 1
ATOM 786 C C . GLN A 1 96 ? 14.924 5.809 -10.065 1.00 91.75 96 GLN A C 1
ATOM 788 O O . GLN A 1 96 ? 14.471 4.759 -10.519 1.00 91.75 96 GLN A O 1
ATOM 793 N N . LYS A 1 97 ? 14.511 7.010 -10.504 1.00 91.56 97 LYS A N 1
ATOM 794 C CA . LYS A 1 97 ? 13.399 7.187 -11.467 1.00 91.56 97 LYS A CA 1
ATOM 795 C C . LYS A 1 97 ? 13.626 6.473 -12.804 1.00 91.56 97 LYS A C 1
ATOM 797 O O . LYS A 1 97 ? 12.665 6.124 -13.482 1.00 91.56 97 LYS A O 1
ATOM 802 N N . TYR A 1 98 ? 14.891 6.252 -13.170 1.00 93.94 98 TYR A N 1
ATOM 803 C CA . TYR A 1 98 ? 15.282 5.501 -14.363 1.00 93.94 98 TYR A CA 1
ATOM 804 C C . TYR A 1 98 ? 14.565 4.145 -14.458 1.00 93.94 98 TYR A C 1
ATOM 806 O O . TYR A 1 98 ? 14.062 3.790 -15.524 1.00 93.94 98 TYR A O 1
ATOM 814 N N . TRP A 1 99 ? 14.466 3.419 -13.340 1.00 95.25 99 TRP A N 1
ATOM 815 C CA . TRP A 1 99 ? 13.839 2.101 -13.312 1.00 95.25 99 TRP A CA 1
ATOM 816 C C . TRP A 1 99 ? 12.340 2.166 -13.583 1.00 95.25 99 TRP A C 1
ATOM 818 O O . TRP A 1 99 ? 11.841 1.381 -14.380 1.00 95.25 99 TRP A O 1
ATOM 828 N N . VAL A 1 100 ? 11.641 3.142 -13.002 1.00 95.12 100 VAL A N 1
ATOM 829 C CA . VAL A 1 100 ? 10.202 3.344 -13.232 1.00 95.12 100 VAL A CA 1
ATOM 830 C C . VAL A 1 100 ? 9.935 3.675 -14.699 1.00 95.12 100 VAL A C 1
ATOM 832 O O . VAL A 1 100 ? 9.162 2.982 -15.350 1.00 95.12 100 VAL A O 1
ATOM 835 N N . ARG A 1 101 ? 10.667 4.647 -15.264 1.00 94.44 101 ARG A N 1
ATOM 836 C CA . ARG A 1 101 ? 10.551 5.015 -16.690 1.00 94.44 101 ARG A CA 1
ATOM 837 C C . ARG A 1 101 ? 10.822 3.834 -17.617 1.00 94.44 101 ARG A C 1
ATOM 839 O O . ARG A 1 101 ? 10.176 3.683 -18.648 1.00 94.44 101 ARG A O 1
ATOM 846 N N . THR A 1 102 ? 11.785 2.997 -17.245 1.00 94.56 102 THR A N 1
ATOM 847 C CA . THR A 1 102 ? 12.107 1.785 -17.993 1.00 94.56 102 THR A CA 1
ATOM 848 C C . THR A 1 102 ? 10.959 0.783 -17.948 1.00 94.56 102 THR A C 1
ATOM 850 O O . THR A 1 102 ? 10.613 0.241 -18.993 1.00 94.56 102 THR A O 1
ATOM 853 N N . ILE A 1 103 ? 10.381 0.528 -16.770 1.00 95.44 103 ILE A N 1
ATOM 854 C CA . ILE A 1 103 ? 9.303 -0.454 -16.579 1.00 95.44 103 ILE A CA 1
ATOM 855 C C . ILE A 1 103 ? 8.014 -0.016 -17.283 1.00 95.44 103 ILE A C 1
ATOM 857 O O . ILE A 1 103 ? 7.381 -0.852 -17.927 1.00 95.44 103 ILE A O 1
ATOM 861 N N . ASP A 1 104 ? 7.664 1.267 -17.194 1.00 95.12 104 ASP A N 1
ATOM 862 C CA . ASP A 1 104 ? 6.418 1.805 -17.759 1.00 95.12 104 ASP A CA 1
ATOM 863 C C . ASP A 1 104 ? 6.516 2.116 -19.258 1.00 95.12 104 ASP A C 1
ATOM 865 O O . ASP A 1 104 ? 5.510 2.092 -19.958 1.00 95.12 104 ASP A O 1
ATOM 869 N N . GLY A 1 105 ? 7.722 2.381 -19.767 1.00 92.31 105 GLY A N 1
ATOM 870 C CA . GLY A 1 105 ? 7.971 2.614 -21.189 1.00 92.31 105 GLY A CA 1
ATOM 871 C C . GLY A 1 105 ? 8.266 1.326 -21.963 1.00 92.31 105 GLY A C 1
ATOM 872 O O . GLY A 1 105 ? 7.435 0.434 -22.104 1.00 92.31 105 GLY A O 1
ATOM 873 N N . ARG A 1 106 ? 9.491 1.218 -22.497 1.00 89.12 106 ARG A N 1
ATOM 874 C CA . ARG A 1 106 ? 9.902 0.110 -23.387 1.00 89.12 106 ARG A CA 1
ATOM 875 C C . ARG A 1 106 ? 10.021 -1.249 -22.677 1.00 89.12 106 ARG A C 1
ATOM 877 O O . ARG A 1 106 ? 10.002 -2.279 -23.342 1.00 89.12 106 ARG A O 1
ATOM 884 N N . ASN A 1 107 ? 10.177 -1.257 -21.351 1.00 92.00 107 ASN A N 1
ATOM 885 C CA . ASN A 1 107 ? 10.250 -2.436 -20.482 1.00 92.00 107 ASN A CA 1
ATOM 886 C C . ASN A 1 107 ? 11.155 -3.558 -21.016 1.00 92.00 107 ASN A C 1
ATOM 888 O O . ASN A 1 107 ? 10.735 -4.706 -21.174 1.00 92.00 107 ASN A O 1
ATOM 892 N N . TRP A 1 108 ? 12.430 -3.236 -21.267 1.00 93.69 108 TRP A N 1
ATOM 893 C CA . TRP A 1 108 ? 13.417 -4.216 -21.747 1.00 93.69 108 TRP A CA 1
ATOM 894 C C . TRP A 1 108 ? 13.602 -5.400 -20.783 1.00 93.69 108 TRP A C 1
ATOM 896 O O . TRP A 1 108 ? 13.996 -6.485 -21.202 1.00 93.69 108 TRP A O 1
ATOM 906 N N . LEU A 1 109 ? 13.231 -5.232 -19.508 1.00 93.06 109 LEU A N 1
ATOM 907 C CA . LEU A 1 109 ? 13.213 -6.293 -18.498 1.00 93.06 109 LEU A CA 1
ATOM 908 C C . LEU A 1 109 ? 12.302 -7.471 -18.885 1.00 93.06 109 LEU A C 1
ATOM 910 O O . LEU A 1 109 ? 12.433 -8.550 -18.314 1.00 93.06 109 LEU A O 1
ATOM 914 N N . ARG A 1 110 ? 11.402 -7.308 -19.866 1.00 93.75 110 ARG A N 1
ATOM 915 C CA . ARG A 1 110 ? 10.613 -8.409 -20.440 1.00 93.75 110 ARG A CA 1
ATOM 916 C C . ARG A 1 110 ? 11.460 -9.478 -21.135 1.00 93.75 110 ARG A C 1
ATOM 918 O O . ARG A 1 110 ? 10.983 -10.601 -21.230 1.00 93.75 110 ARG A O 1
ATOM 925 N N . ALA A 1 111 ? 12.681 -9.153 -21.560 1.00 95.56 111 ALA A N 1
ATOM 926 C CA . ALA A 1 111 ? 13.625 -10.122 -22.115 1.00 95.56 111 ALA A CA 1
ATOM 927 C C . ALA A 1 111 ? 14.287 -11.009 -21.041 1.00 95.56 111 ALA A C 1
ATOM 929 O O . ALA A 1 111 ? 14.874 -12.036 -21.367 1.00 95.56 111 ALA A O 1
ATOM 930 N N . LEU A 1 112 ? 14.207 -10.627 -19.760 1.00 94.50 112 LEU A N 1
ATOM 931 C CA . LEU A 1 112 ? 14.763 -11.413 -18.661 1.00 94.50 112 LEU A CA 1
ATOM 932 C C . LEU A 1 112 ? 13.832 -12.572 -18.271 1.00 94.50 112 LEU A C 1
ATOM 934 O O . LEU A 1 112 ? 12.608 -12.450 -18.395 1.00 94.50 112 LEU A O 1
ATOM 938 N N . PRO A 1 113 ? 14.372 -13.661 -17.687 1.00 97.31 113 PRO A N 1
ATOM 939 C CA . PRO A 1 113 ? 13.554 -14.703 -17.081 1.00 97.31 113 PRO A CA 1
ATOM 940 C C . PRO A 1 113 ? 12.588 -14.131 -16.037 1.00 97.31 113 PRO A C 1
ATOM 942 O O . PRO A 1 113 ? 12.929 -13.222 -15.272 1.00 97.31 113 PRO A O 1
ATOM 945 N N . ARG A 1 114 ? 11.383 -14.710 -15.968 1.00 96.19 114 ARG A N 1
ATOM 946 C CA . ARG A 1 114 ? 10.269 -14.248 -15.121 1.00 96.19 114 ARG A CA 1
ATOM 947 C C . ARG A 1 114 ? 10.683 -13.977 -13.668 1.00 96.19 114 ARG A C 1
ATOM 949 O O . ARG A 1 114 ? 10.301 -12.949 -13.113 1.00 96.19 114 ARG A O 1
ATOM 956 N N . SER A 1 115 ? 11.465 -14.874 -13.068 1.00 96.31 115 SER A N 1
ATOM 957 C CA . SER A 1 115 ? 11.932 -14.768 -11.679 1.00 96.31 115 SER A CA 1
ATOM 958 C C . SER A 1 115 ? 12.810 -13.536 -11.445 1.00 96.31 115 SER A C 1
ATOM 960 O O . SER A 1 115 ? 12.592 -12.791 -10.491 1.00 96.31 115 SER A O 1
ATOM 962 N N . TRP A 1 116 ? 13.763 -13.278 -12.341 1.00 95.38 116 TRP A N 1
ATOM 963 C CA . TRP A 1 116 ? 14.657 -12.123 -12.270 1.00 95.38 116 TRP A CA 1
ATOM 964 C C . TRP A 1 116 ? 13.911 -10.815 -12.495 1.00 95.38 116 TRP A C 1
ATOM 966 O O . TRP A 1 116 ? 14.073 -9.871 -11.724 1.00 95.38 116 TRP A O 1
ATOM 976 N N . ARG A 1 117 ? 13.041 -10.781 -13.507 1.00 95.12 117 ARG A N 1
ATOM 977 C CA . ARG A 1 117 ? 12.210 -9.614 -13.812 1.00 95.12 117 ARG A CA 1
ATOM 978 C C . ARG A 1 117 ? 11.373 -9.190 -12.607 1.00 95.12 117 ARG A C 1
ATOM 980 O O . ARG A 1 117 ? 11.414 -8.026 -12.219 1.00 95.12 117 ARG A O 1
ATOM 987 N N . TYR A 1 118 ? 10.651 -10.127 -11.990 1.00 94.94 118 TYR A N 1
ATOM 988 C CA . TYR A 1 118 ? 9.816 -9.797 -10.834 1.00 94.94 118 TYR A CA 1
ATOM 989 C C . TYR A 1 118 ? 10.621 -9.409 -9.605 1.00 94.94 118 TYR A C 1
ATOM 991 O O . TYR A 1 118 ? 10.181 -8.550 -8.851 1.00 94.94 118 TYR A O 1
ATOM 999 N N . ARG A 1 119 ? 11.824 -9.957 -9.439 1.00 95.44 119 ARG A N 1
ATOM 1000 C CA . ARG A 1 119 ? 12.721 -9.531 -8.367 1.00 95.44 119 ARG A CA 1
ATOM 1001 C C . ARG A 1 119 ? 13.193 -8.087 -8.545 1.00 95.44 119 ARG A C 1
ATOM 1003 O O . ARG A 1 119 ? 13.241 -7.342 -7.573 1.00 95.44 119 ARG A O 1
ATOM 1010 N N . VAL A 1 120 ? 13.479 -7.669 -9.780 1.00 94.81 120 VAL A N 1
ATOM 1011 C CA . VAL A 1 120 ? 13.776 -6.261 -10.087 1.00 94.81 120 VAL A CA 1
ATOM 1012 C C . VAL A 1 120 ? 12.559 -5.379 -9.808 1.00 94.81 120 VAL A C 1
ATOM 1014 O O . VAL A 1 120 ? 12.712 -4.337 -9.177 1.00 94.81 120 VAL A O 1
ATOM 1017 N N . TYR A 1 121 ? 11.357 -5.792 -10.224 1.00 95.19 121 TYR A N 1
ATOM 1018 C CA . TYR A 1 121 ? 10.131 -5.034 -9.942 1.00 95.19 121 TYR A CA 1
ATOM 1019 C C . TYR A 1 121 ? 9.912 -4.865 -8.438 1.00 95.19 121 TYR A C 1
ATOM 1021 O O . TYR A 1 121 ? 9.692 -3.745 -7.987 1.00 95.19 121 TYR A O 1
ATOM 1029 N N . ASP A 1 122 ? 10.054 -5.941 -7.666 1.00 94.31 122 ASP A N 1
ATOM 1030 C CA . ASP A 1 122 ? 9.939 -5.919 -6.210 1.00 94.31 122 ASP A CA 1
ATOM 1031 C C . ASP A 1 122 ? 10.939 -4.944 -5.571 1.00 94.31 122 ASP A C 1
ATOM 1033 O O . ASP A 1 122 ? 10.562 -4.108 -4.750 1.00 94.31 122 ASP A O 1
ATOM 1037 N N . TRP A 1 123 ? 12.204 -4.959 -6.002 1.00 94.94 123 TRP A N 1
ATOM 1038 C CA . TRP A 1 123 ? 13.206 -4.019 -5.497 1.00 94.94 123 TRP A CA 1
ATOM 1039 C C . TRP A 1 123 ? 12.895 -2.565 -5.834 1.00 94.94 123 TRP A C 1
ATOM 1041 O O . TRP A 1 123 ? 13.057 -1.706 -4.969 1.00 94.94 123 TRP A O 1
ATOM 1051 N N . VAL A 1 124 ? 12.453 -2.276 -7.059 1.00 95.25 124 VAL A N 1
ATOM 1052 C CA . VAL A 1 124 ? 12.099 -0.915 -7.494 1.00 95.25 124 VAL A CA 1
ATOM 1053 C C . VAL A 1 124 ? 10.882 -0.409 -6.724 1.00 95.25 124 VAL A C 1
ATOM 1055 O O . VAL A 1 124 ? 10.920 0.690 -6.164 1.00 95.25 124 VAL A O 1
ATOM 1058 N N . ILE A 1 125 ? 9.831 -1.227 -6.646 1.00 93.94 125 ILE A N 1
ATOM 1059 C CA . ILE A 1 125 ? 8.589 -0.899 -5.949 1.00 93.94 125 ILE A CA 1
ATOM 1060 C C . ILE A 1 125 ? 8.852 -0.719 -4.456 1.00 93.94 125 ILE A C 1
ATOM 1062 O O . ILE A 1 125 ? 8.469 0.302 -3.899 1.00 93.94 125 ILE A O 1
ATOM 1066 N N . THR A 1 126 ? 9.556 -1.645 -3.808 1.00 91.44 126 THR A N 1
ATOM 1067 C CA . THR A 1 126 ? 9.869 -1.555 -2.376 1.00 91.44 126 THR A CA 1
ATOM 1068 C C . THR A 1 126 ? 10.754 -0.343 -2.075 1.00 91.44 126 THR A C 1
ATOM 1070 O O . THR A 1 126 ? 10.490 0.412 -1.132 1.00 91.44 126 THR A O 1
ATOM 1073 N N . ALA A 1 127 ? 11.782 -0.103 -2.898 1.00 92.06 127 ALA A N 1
ATOM 1074 C CA . ALA A 1 127 ? 12.681 1.034 -2.733 1.00 92.06 127 ALA A CA 1
ATOM 1075 C C . ALA A 1 127 ? 11.945 2.371 -2.831 1.00 92.06 127 ALA A C 1
ATOM 1077 O O . ALA A 1 127 ? 12.195 3.264 -2.024 1.00 92.06 127 ALA A O 1
ATOM 1078 N N . LEU A 1 128 ? 11.055 2.532 -3.809 1.00 91.38 128 LEU A N 1
ATOM 1079 C CA . LEU A 1 128 ? 10.379 3.803 -4.053 1.00 91.38 128 LEU A CA 1
ATOM 1080 C C . LEU A 1 128 ? 9.064 3.951 -3.284 1.00 91.38 128 LEU A C 1
ATOM 1082 O O . LEU A 1 128 ? 8.731 5.071 -2.914 1.00 91.38 128 LEU A O 1
ATOM 1086 N N . GLY A 1 129 ? 8.341 2.869 -3.015 1.00 87.56 129 GLY A N 1
ATOM 1087 C CA . GLY A 1 129 ? 7.047 2.872 -2.328 1.00 87.56 129 GLY A CA 1
ATOM 1088 C C . GLY A 1 129 ? 7.171 2.998 -0.817 1.00 87.56 129 GLY A C 1
ATOM 1089 O O . GLY A 1 129 ? 6.488 3.822 -0.217 1.00 87.56 129 GLY A O 1
ATOM 1090 N N . CYS A 1 130 ? 8.090 2.240 -0.215 1.00 77.19 130 CYS A N 1
ATOM 1091 C CA . CYS A 1 130 ? 8.156 2.106 1.243 1.00 77.19 130 CYS A CA 1
ATOM 1092 C C . CYS A 1 130 ? 9.355 2.832 1.872 1.00 77.19 130 CYS A C 1
ATOM 1094 O O . CYS A 1 130 ? 9.295 3.230 3.033 1.00 77.19 130 CYS A O 1
ATOM 1096 N N . ILE A 1 131 ? 10.461 2.986 1.133 1.00 76.06 131 ILE A N 1
ATOM 1097 C CA . ILE A 1 131 ? 11.755 3.394 1.711 1.00 76.06 131 ILE A CA 1
ATOM 1098 C C . ILE A 1 131 ? 12.147 4.824 1.315 1.00 76.06 131 ILE A C 1
ATOM 1100 O O . ILE A 1 131 ? 12.569 5.617 2.156 1.00 76.06 131 ILE A O 1
ATOM 1104 N N . SER A 1 132 ? 12.054 5.161 0.030 1.00 71.12 132 SER A N 1
ATOM 1105 C CA . SER A 1 132 ? 12.547 6.423 -0.525 1.00 71.12 132 SER A CA 1
ATOM 1106 C C . SER A 1 132 ? 11.463 7.497 -0.582 1.00 71.12 132 SER A C 1
ATOM 1108 O O . SER A 1 132 ? 10.365 7.263 -1.079 1.00 71.12 132 SER A O 1
ATOM 1110 N N . ARG A 1 133 ? 11.820 8.725 -0.182 1.00 65.69 133 ARG A N 1
ATOM 1111 C CA . ARG A 1 133 ? 10.976 9.927 -0.331 1.00 65.69 133 ARG A CA 1
ATOM 1112 C C . ARG A 1 133 ? 11.172 10.663 -1.665 1.00 65.69 133 ARG A C 1
ATOM 1114 O O . ARG A 1 133 ? 10.613 11.738 -1.854 1.00 65.69 133 ARG A O 1
ATOM 1121 N N . LYS A 1 134 ? 11.983 10.137 -2.594 1.00 70.31 134 LYS A N 1
ATOM 1122 C CA . LYS A 1 134 ? 12.240 10.809 -3.883 1.00 70.31 134 LYS A CA 1
ATOM 1123 C C . LYS A 1 134 ? 10.941 10.948 -4.689 1.00 70.31 134 LYS A C 1
ATOM 1125 O O . LYS A 1 134 ? 10.200 9.972 -4.811 1.00 70.31 134 LYS A O 1
ATOM 1130 N N . LYS A 1 135 ? 10.678 12.123 -5.273 1.00 63.88 135 LYS A N 1
ATOM 1131 C CA . LYS A 1 135 ? 9.568 12.303 -6.233 1.00 63.88 135 LYS A CA 1
ATOM 1132 C C . LYS A 1 135 ? 9.736 11.341 -7.411 1.00 63.88 135 LYS A C 1
ATOM 1134 O O . LYS A 1 135 ? 10.871 11.070 -7.795 1.00 63.88 135 LYS A O 1
ATOM 1139 N N . ILE A 1 136 ? 8.644 10.798 -7.939 1.00 65.62 136 ILE A N 1
ATOM 1140 C CA . ILE A 1 136 ? 8.683 9.838 -9.065 1.00 65.62 136 ILE A CA 1
ATOM 1141 C C . ILE A 1 136 ? 8.261 10.521 -10.374 1.00 65.62 136 ILE A C 1
ATOM 1143 O O . ILE A 1 136 ? 8.675 10.084 -11.440 1.00 65.62 136 ILE A O 1
ATOM 1147 N N . ASP A 1 137 ? 7.547 11.635 -10.243 1.00 61.09 137 ASP A N 1
ATOM 1148 C CA . ASP A 1 137 ? 7.148 12.629 -11.246 1.00 61.09 137 ASP A CA 1
ATOM 1149 C C . ASP A 1 137 ? 8.350 13.195 -12.021 1.00 61.09 137 ASP A C 1
ATOM 1151 O O . ASP A 1 137 ? 9.354 13.580 -11.366 1.00 61.09 137 ASP A O 1
#